Protein AF-A0A0N4YP58-F1 (afdb_monomer_lite)

InterPro domains:
  IPR051697 Patched domain-containing protein [PTHR10796] (10-132)

Foldseek 3Di:
DVVVVVVVVVVVCVVCVPVVVVVVVVVVVVVVVVVVPDDDDPDPVCVVDPCPDPVNVVVVVVCVVVVHPDDFAKDWDFDADPVNDDCLDPVNLVVVVVVVVVVLCVQQVPPPDPDSQQPPCSCVCVVVVVDSVPDPDDDDTDIGGGD

pLDDT: mean 74.15, std 17.13, range [30.97, 95.44]

Secondary structure (DSSP, 8-state):
-HHHHHHHHHHHHHHSHHHHHHHHHHHHHHHHHGGGG------HHHHHS-TTSHHHHHHHHHHHHTT-SSPPPEEE-----TTSS-TTSHHHHHHHHHHHHHHHHHHHS-TTSSS-TTTTTTTTTHHHHHHHHH--------EEE--

Radius of gyration: 29.15 Å; chains: 1; bounding box: 54×37×78 Å

Structure (mmCIF, N/CA/C/O backbone):
data_AF-A0A0N4YP58-F1
#
_entry.id   AF-A0A0N4YP58-F1
#
loop_
_atom_site.group_PDB
_atom_site.id
_atom_site.type_symbol
_atom_site.label_atom_id
_atom_site.label_alt_id
_atom_site.label_comp_id
_atom_site.label_asym_id
_atom_site.label_entity_id
_atom_site.label_seq_id
_atom_site.pdbx_PDB_ins_code
_atom_site.Cartn_x
_atom_site.Cartn_y
_atom_site.Cartn_z
_atom_site.occupancy
_atom_site.B_iso_or_equiv
_atom_site.auth_seq_id
_atom_site.auth_comp_id
_atom_site.auth_asym_id
_atom_site.auth_atom_id
_atom_site.pdbx_PDB_model_num
ATOM 1 N N . MET A 1 1 ? 6.791 0.614 -49.020 1.00 62.59 1 MET A N 1
ATOM 2 C CA . MET A 1 1 ? 7.974 1.191 -48.326 1.00 62.59 1 MET A CA 1
ATOM 3 C C . MET A 1 1 ? 8.508 0.227 -47.273 1.00 62.59 1 MET A C 1
ATOM 5 O O . MET A 1 1 ? 9.690 -0.086 -47.311 1.00 62.59 1 MET A O 1
ATOM 9 N N . TRP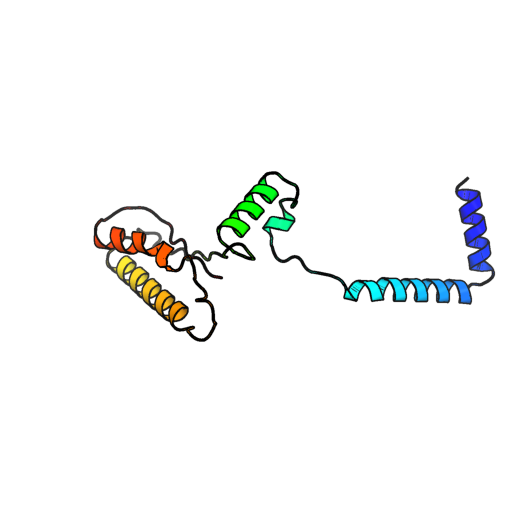 A 1 2 ? 7.645 -0.313 -46.407 1.00 79.75 2 TRP A N 1
ATOM 10 C CA . TRP A 1 2 ? 8.003 -1.341 -45.421 1.00 79.75 2 TRP A CA 1
ATOM 11 C C . TRP A 1 2 ? 8.561 -2.641 -46.023 1.00 79.75 2 TRP A C 1
ATOM 13 O O . TRP A 1 2 ? 9.498 -3.197 -45.461 1.00 79.75 2 TRP A O 1
ATOM 23 N N . ASP A 1 3 ? 8.093 -3.060 -47.203 1.00 85.00 3 ASP A N 1
ATOM 24 C CA . ASP A 1 3 ? 8.574 -4.286 -47.871 1.00 85.00 3 ASP A CA 1
ATOM 25 C C . ASP A 1 3 ? 10.036 -4.200 -48.332 1.00 85.00 3 ASP A C 1
ATOM 27 O O . ASP A 1 3 ? 10.768 -5.188 -48.332 1.00 85.00 3 ASP A O 1
ATOM 31 N N . ALA A 1 4 ? 10.494 -3.000 -48.700 1.00 87.38 4 ALA A N 1
ATOM 32 C CA . ALA A 1 4 ? 11.886 -2.774 -49.081 1.00 87.38 4 ALA A CA 1
ATOM 33 C C . ALA A 1 4 ? 12.814 -2.807 -47.855 1.00 87.38 4 ALA A C 1
ATOM 35 O O . ALA A 1 4 ? 13.923 -3.336 -47.924 1.00 87.38 4 ALA A O 1
ATOM 36 N N . VAL A 1 5 ? 12.340 -2.279 -46.723 1.00 88.50 5 VAL A N 1
ATOM 37 C CA . VAL A 1 5 ? 13.071 -2.263 -45.449 1.00 88.50 5 VAL A CA 1
ATOM 38 C C . VAL A 1 5 ? 13.163 -3.671 -44.860 1.00 88.50 5 VAL A C 1
ATOM 40 O O . VAL A 1 5 ? 14.247 -4.099 -44.468 1.00 88.50 5 VAL A O 1
ATOM 43 N N . SER A 1 6 ? 12.066 -4.433 -44.855 1.00 86.56 6 SER A N 1
ATOM 44 C CA . SER A 1 6 ? 12.057 -5.813 -44.360 1.00 86.56 6 SER A CA 1
ATOM 45 C C . SER A 1 6 ? 12.930 -6.736 -45.216 1.00 86.56 6 SER A C 1
ATOM 47 O O . SER A 1 6 ? 13.711 -7.514 -44.669 1.00 86.56 6 SER A O 1
ATOM 49 N N . ALA A 1 7 ? 12.889 -6.595 -46.546 1.00 88.00 7 ALA A N 1
ATOM 50 C CA . ALA A 1 7 ? 13.756 -7.345 -47.454 1.00 88.00 7 ALA A CA 1
ATOM 51 C C . ALA A 1 7 ? 15.244 -7.015 -47.251 1.00 88.00 7 ALA A C 1
ATOM 53 O O . ALA A 1 7 ? 16.097 -7.900 -47.351 1.00 88.00 7 ALA A O 1
ATOM 54 N N . PHE A 1 8 ? 15.573 -5.757 -46.944 1.00 87.31 8 PHE A N 1
ATOM 55 C CA . PHE A 1 8 ? 16.939 -5.349 -46.623 1.00 87.31 8 PHE A CA 1
ATOM 56 C C . PHE A 1 8 ? 17.422 -5.959 -45.298 1.00 87.31 8 PHE A C 1
ATOM 58 O O . PHE A 1 8 ? 18.488 -6.572 -45.266 1.00 87.31 8 PHE A O 1
ATOM 65 N N . ILE A 1 9 ? 16.617 -5.874 -44.235 1.00 85.88 9 ILE A N 1
ATOM 66 C CA . ILE A 1 9 ? 16.929 -6.468 -42.924 1.00 85.88 9 ILE A CA 1
ATOM 67 C C . ILE A 1 9 ? 17.106 -7.985 -43.051 1.00 85.88 9 ILE A C 1
ATOM 69 O O . ILE A 1 9 ? 18.100 -8.528 -42.574 1.00 85.88 9 ILE A O 1
ATOM 73 N N . ALA A 1 10 ? 16.204 -8.666 -43.763 1.00 85.81 10 ALA A N 1
ATOM 74 C CA . ALA A 1 10 ? 16.292 -10.105 -43.990 1.00 85.81 10 ALA A CA 1
ATOM 75 C C . ALA A 1 10 ? 17.604 -10.494 -44.690 1.00 85.81 10 ALA A C 1
ATOM 77 O O . ALA A 1 10 ? 18.288 -11.414 -44.247 1.00 85.81 10 ALA A O 1
ATOM 78 N N . ARG A 1 11 ? 18.017 -9.751 -45.728 1.00 86.81 11 ARG A N 1
ATOM 79 C CA . ARG A 1 11 ? 19.301 -9.991 -46.410 1.00 86.81 11 ARG A CA 1
ATOM 80 C C . ARG A 1 11 ? 20.492 -9.827 -45.468 1.00 86.81 11 ARG A C 1
ATOM 82 O O . ARG A 1 11 ? 21.396 -10.660 -45.502 1.00 86.81 11 ARG A O 1
ATOM 89 N N . VAL A 1 12 ? 20.485 -8.804 -44.615 1.00 84.81 12 VAL A N 1
ATOM 90 C CA . VAL A 1 12 ? 21.552 -8.558 -43.629 1.00 84.81 12 VAL A CA 1
ATOM 91 C C . VAL A 1 12 ? 21.634 -9.697 -42.607 1.00 84.81 12 VAL A C 1
ATOM 93 O O . VAL A 1 12 ? 22.720 -10.232 -42.384 1.00 84.81 12 VAL A O 1
ATOM 96 N N . VAL A 1 13 ? 20.493 -10.135 -42.069 1.00 88.88 13 VAL A N 1
ATOM 97 C CA . VAL A 1 13 ? 20.411 -11.243 -41.102 1.00 88.88 13 VAL A CA 1
ATOM 98 C C . VAL A 1 13 ? 20.871 -12.565 -41.728 1.00 88.88 13 VAL A C 1
ATOM 100 O O . VAL A 1 13 ? 21.660 -13.290 -41.127 1.00 88.88 13 VAL A O 1
ATOM 103 N N . THR A 1 14 ? 20.448 -12.868 -42.962 1.00 87.31 14 THR A N 1
ATOM 104 C CA . THR A 1 14 ? 20.847 -14.111 -43.653 1.00 87.31 14 THR A CA 1
ATOM 105 C C . THR A 1 14 ? 22.315 -14.138 -44.073 1.00 87.31 14 THR A C 1
ATOM 107 O O . THR A 1 14 ? 22.892 -15.217 -44.183 1.00 87.31 14 THR A O 1
ATOM 110 N N . ARG A 1 15 ? 22.943 -12.975 -44.305 1.00 88.94 15 ARG A N 1
ATOM 111 C CA . ARG A 1 15 ? 24.350 -12.904 -44.727 1.00 88.94 15 ARG A CA 1
ATOM 112 C C . ARG A 1 15 ? 25.319 -13.121 -43.567 1.00 88.94 15 ARG A C 1
ATOM 114 O O . ARG A 1 15 ? 26.406 -13.646 -43.795 1.00 88.94 15 ARG A O 1
ATOM 121 N N . PHE A 1 16 ? 24.924 -12.761 -42.346 1.00 86.12 16 PHE A N 1
ATOM 122 C CA . PHE A 1 16 ? 25.730 -12.959 -41.140 1.00 86.12 16 PHE A CA 1
ATOM 123 C C . PHE A 1 16 ? 24.871 -13.476 -39.970 1.00 86.12 16 PHE A C 1
ATOM 125 O O . PHE A 1 16 ? 24.592 -12.741 -39.019 1.00 86.12 16 PHE A O 1
ATOM 132 N N . PRO A 1 17 ? 24.455 -14.755 -40.003 1.00 84.75 17 PRO A N 1
ATOM 133 C CA . PRO A 1 17 ? 23.513 -15.294 -39.021 1.00 84.75 17 PRO A CA 1
ATOM 134 C C . PRO A 1 17 ? 24.093 -15.324 -37.598 1.00 84.75 17 PRO A C 1
ATOM 136 O O . PRO A 1 17 ? 23.404 -14.977 -36.642 1.00 84.75 17 PRO A O 1
ATOM 139 N N . GLY A 1 18 ? 25.376 -15.671 -37.444 1.00 88.38 18 GLY A N 1
ATOM 140 C CA . GLY A 1 18 ? 26.020 -15.771 -36.129 1.00 88.38 18 GLY A CA 1
ATOM 141 C C . GLY A 1 18 ? 26.164 -14.426 -35.410 1.00 88.38 18 GLY A C 1
ATOM 142 O O . GLY A 1 18 ? 25.867 -14.329 -34.220 1.00 88.38 18 GLY A O 1
ATOM 143 N N . THR A 1 19 ? 26.564 -13.370 -36.126 1.00 88.56 19 THR A N 1
ATOM 144 C CA . THR A 1 19 ? 26.689 -12.026 -35.537 1.00 88.56 19 THR A CA 1
ATOM 145 C C . THR A 1 19 ? 25.325 -11.416 -35.243 1.00 88.56 19 THR A C 1
ATOM 147 O O . THR A 1 19 ? 25.182 -10.750 -34.223 1.00 88.56 19 THR A O 1
ATOM 150 N N . SER A 1 20 ? 24.313 -11.684 -36.076 1.00 87.94 20 SER A N 1
ATOM 151 C CA . SER A 1 20 ? 22.944 -11.226 -35.832 1.00 87.94 20 SER A CA 1
ATOM 152 C C . SER A 1 20 ? 22.357 -11.842 -34.561 1.00 87.94 20 SER A C 1
ATOM 154 O O . SER A 1 20 ? 21.812 -11.114 -33.738 1.00 87.94 20 SER A O 1
ATOM 156 N N . ILE A 1 21 ? 22.497 -13.159 -34.367 1.00 89.56 21 ILE A N 1
ATOM 157 C CA . ILE A 1 21 ? 22.003 -13.843 -33.160 1.00 89.56 21 ILE A CA 1
ATOM 158 C C . ILE A 1 21 ? 22.771 -13.365 -31.922 1.00 89.56 21 ILE A C 1
ATOM 160 O O . ILE A 1 21 ? 22.158 -13.027 -30.910 1.00 89.56 21 ILE A O 1
ATOM 164 N N . GLY A 1 22 ? 24.103 -13.278 -32.010 1.00 93.31 22 GLY A N 1
ATOM 165 C CA . GLY A 1 22 ? 24.936 -12.782 -30.914 1.00 93.31 22 GLY A CA 1
ATOM 166 C C . GLY A 1 22 ? 24.582 -11.348 -30.511 1.00 93.31 22 GLY A C 1
ATOM 167 O O . GLY A 1 22 ? 24.419 -11.067 -29.326 1.00 93.31 22 GLY A O 1
ATOM 168 N N . ALA A 1 23 ? 24.383 -10.456 -31.485 1.00 91.88 23 ALA A N 1
ATOM 169 C CA . ALA A 1 23 ? 23.974 -9.078 -31.232 1.00 91.88 23 ALA A CA 1
ATOM 170 C C . ALA A 1 23 ? 22.594 -9.000 -30.563 1.00 91.88 23 ALA A C 1
ATOM 172 O O . ALA A 1 23 ? 22.437 -8.260 -29.595 1.00 91.88 23 ALA A O 1
ATOM 173 N N . SER A 1 24 ? 21.614 -9.791 -31.014 1.00 92.44 24 SER A N 1
ATOM 174 C CA . SER A 1 24 ? 20.295 -9.849 -30.375 1.00 92.44 24 SER A CA 1
ATOM 175 C C . SER A 1 24 ? 20.377 -10.317 -28.921 1.00 92.44 24 SER A C 1
ATOM 177 O O . SER A 1 24 ? 19.760 -9.704 -28.056 1.00 92.44 24 SER A O 1
ATOM 179 N N . LEU A 1 25 ? 21.181 -11.344 -28.627 1.00 94.69 25 LEU A N 1
ATOM 180 C CA . LEU A 1 25 ? 21.375 -11.833 -27.259 1.00 94.69 25 LEU A CA 1
ATOM 181 C C . LEU A 1 25 ? 22.057 -10.794 -26.362 1.00 94.69 25 LEU A C 1
ATOM 183 O O . LEU A 1 25 ? 21.638 -10.606 -25.223 1.00 94.69 25 LEU A O 1
ATOM 187 N N . ILE A 1 26 ? 23.065 -10.083 -26.875 1.00 95.44 26 ILE A N 1
ATOM 188 C CA . ILE A 1 26 ? 23.735 -8.998 -26.142 1.00 95.44 26 ILE A CA 1
ATOM 189 C C . ILE A 1 26 ? 22.746 -7.872 -25.830 1.00 95.44 26 ILE A C 1
ATOM 191 O O . ILE A 1 26 ? 22.700 -7.398 -24.698 1.00 95.44 26 ILE A O 1
ATOM 195 N N . VAL A 1 27 ? 21.921 -7.472 -26.801 1.00 94.69 27 VAL A N 1
ATOM 196 C CA . VAL A 1 27 ? 20.875 -6.463 -26.589 1.00 94.69 27 VAL A CA 1
ATOM 197 C C . VAL A 1 27 ? 19.890 -6.934 -25.519 1.00 94.69 27 VAL A C 1
ATOM 199 O O . VAL A 1 27 ? 19.625 -6.189 -24.580 1.00 94.69 27 VAL A O 1
ATOM 202 N N . CYS A 1 28 ? 19.415 -8.181 -25.585 1.00 94.69 28 CYS A N 1
ATOM 203 C CA . CYS A 1 28 ? 18.553 -8.746 -24.547 1.00 94.69 28 CYS A CA 1
ATOM 204 C C . CYS A 1 28 ? 19.208 -8.704 -23.159 1.00 94.69 28 CYS A C 1
ATOM 206 O O . CYS A 1 28 ? 18.557 -8.277 -22.214 1.00 94.69 28 CYS A O 1
ATOM 208 N N . LEU A 1 29 ? 20.489 -9.071 -23.034 1.00 94.62 29 LEU A N 1
ATOM 209 C CA . LEU A 1 29 ? 21.218 -9.021 -21.761 1.00 94.62 29 LEU A CA 1
ATOM 210 C C . LEU A 1 29 ? 21.350 -7.594 -21.213 1.00 94.62 29 LEU A C 1
ATOM 212 O O . LEU A 1 29 ? 21.164 -7.382 -20.016 1.00 94.62 29 LEU A O 1
ATOM 216 N N . ILE A 1 30 ? 21.624 -6.613 -22.077 1.00 94.50 30 ILE A N 1
ATOM 217 C CA . ILE A 1 30 ? 21.693 -5.196 -21.690 1.00 94.50 30 ILE A CA 1
ATOM 218 C C . ILE A 1 30 ? 20.324 -4.709 -21.195 1.00 94.50 30 ILE A C 1
ATOM 220 O O . ILE A 1 30 ? 20.245 -4.059 -20.155 1.00 94.50 30 ILE A O 1
ATOM 224 N N . LEU A 1 31 ? 19.237 -5.057 -21.891 1.00 92.94 31 LEU A N 1
ATOM 225 C CA . LEU A 1 31 ? 17.877 -4.728 -21.451 1.00 92.94 31 LEU A CA 1
ATOM 226 C C . LEU A 1 31 ? 17.510 -5.432 -20.136 1.00 92.94 31 LEU A C 1
ATOM 228 O O . LEU A 1 31 ? 16.905 -4.811 -19.264 1.00 92.94 31 LEU A O 1
ATOM 232 N N . SER A 1 32 ? 17.914 -6.692 -19.951 1.00 93.62 32 SER A N 1
ATOM 233 C CA . SER A 1 32 ? 17.713 -7.426 -18.697 1.00 93.62 32 SER A CA 1
ATOM 234 C C . SER A 1 32 ? 18.471 -6.807 -17.522 1.00 93.62 32 SER A C 1
ATOM 236 O O . SER A 1 32 ? 17.960 -6.826 -16.407 1.00 93.62 32 SER A O 1
ATOM 238 N N . ALA A 1 33 ? 19.644 -6.208 -17.747 1.00 92.06 33 ALA A N 1
ATOM 239 C CA . ALA A 1 33 ? 20.373 -5.493 -16.697 1.00 92.06 33 ALA A CA 1
ATOM 240 C C . ALA A 1 33 ? 19.586 -4.282 -16.158 1.00 92.06 33 ALA A C 1
ATOM 242 O O . ALA A 1 33 ? 19.666 -3.975 -14.969 1.00 92.06 33 ALA A O 1
ATOM 243 N N . GLY A 1 34 ? 18.756 -3.646 -16.994 1.00 89.75 34 GLY A N 1
ATOM 244 C CA . GLY A 1 34 ? 17.852 -2.569 -16.576 1.00 89.75 34 GLY A CA 1
ATOM 245 C C . GLY A 1 34 ? 16.808 -3.002 -15.541 1.00 89.75 34 GLY A C 1
ATOM 246 O O . GLY A 1 34 ? 16.312 -2.170 -14.783 1.00 89.75 34 GLY A O 1
ATOM 247 N N . LEU A 1 35 ? 16.527 -4.306 -15.437 1.00 90.19 35 LEU A N 1
ATOM 248 C CA . LEU A 1 35 ? 15.581 -4.852 -14.465 1.00 90.19 35 LEU A CA 1
ATOM 249 C C . LEU A 1 35 ? 16.075 -4.732 -13.012 1.00 90.19 35 LEU A C 1
ATOM 251 O O . LEU A 1 35 ? 15.279 -4.823 -12.083 1.00 90.19 35 LEU A O 1
ATOM 255 N N . HIS A 1 36 ? 17.372 -4.482 -12.801 1.00 88.38 36 HIS A N 1
ATOM 256 C CA . HIS A 1 36 ? 17.921 -4.231 -11.467 1.00 88.38 36 HIS A CA 1
ATOM 257 C C . HIS A 1 36 ? 17.348 -2.950 -10.830 1.00 88.38 36 HIS A C 1
ATOM 259 O O . HIS A 1 36 ? 17.332 -2.828 -9.609 1.00 88.38 36 HIS A O 1
ATOM 265 N N . ASN A 1 37 ? 16.864 -1.996 -11.633 1.00 89.19 37 ASN A N 1
ATOM 266 C CA . ASN A 1 37 ? 16.299 -0.735 -11.143 1.00 89.19 37 ASN A CA 1
ATOM 267 C C . ASN A 1 37 ? 14.761 -0.722 -11.147 1.00 89.19 37 ASN A C 1
ATOM 269 O O . ASN A 1 37 ? 14.136 0.320 -11.344 1.00 89.19 37 ASN A O 1
ATOM 273 N N . VAL A 1 38 ? 14.136 -1.889 -10.985 1.00 88.62 38 VAL A N 1
ATOM 274 C CA . VAL A 1 38 ? 12.681 -1.980 -10.840 1.00 88.62 38 VAL A CA 1
ATOM 275 C C . VAL A 1 38 ? 12.303 -1.629 -9.407 1.00 88.62 38 VAL A C 1
ATOM 277 O O . VAL A 1 38 ? 12.657 -2.333 -8.462 1.00 88.62 38 VAL A O 1
ATOM 280 N N . HIS A 1 39 ? 11.547 -0.545 -9.260 1.00 86.25 39 HIS A N 1
ATOM 281 C CA . HIS A 1 39 ? 10.918 -0.169 -8.003 1.00 86.25 39 HIS A CA 1
ATOM 282 C C . HIS A 1 39 ? 9.476 -0.675 -7.984 1.00 86.25 39 HIS A C 1
ATOM 284 O O . HIS A 1 39 ? 8.698 -0.395 -8.895 1.00 86.25 39 HIS A O 1
ATOM 290 N N . PHE A 1 40 ? 9.127 -1.431 -6.945 1.00 81.44 40 PHE A N 1
ATOM 291 C CA . PHE A 1 40 ? 7.753 -1.850 -6.700 1.00 81.44 40 PHE A CA 1
ATOM 292 C C . PHE A 1 40 ? 7.054 -0.794 -5.849 1.00 81.44 40 PHE A C 1
ATOM 294 O O . PHE A 1 40 ? 7.397 -0.617 -4.681 1.00 81.44 40 PHE A O 1
ATOM 301 N N . GLU A 1 41 ? 6.068 -0.114 -6.424 1.00 81.69 41 GLU A N 1
ATOM 302 C CA . GLU A 1 41 ? 5.180 0.761 -5.663 1.00 81.69 41 GLU A CA 1
ATOM 303 C C . GLU A 1 41 ? 4.176 -0.109 -4.893 1.00 81.69 41 GLU A C 1
ATOM 305 O O . GLU A 1 41 ? 3.398 -0.854 -5.491 1.00 81.69 41 GLU A O 1
ATOM 310 N N . GLN A 1 42 ? 4.225 -0.060 -3.561 1.00 77.62 42 GLN A N 1
ATOM 311 C CA . GLN A 1 42 ? 3.337 -0.840 -2.686 1.00 77.62 42 GLN A CA 1
ATOM 312 C C . GLN A 1 42 ? 2.124 -0.037 -2.204 1.00 77.62 42 GLN A C 1
ATOM 314 O O . GLN A 1 42 ? 1.191 -0.613 -1.641 1.00 77.62 42 GLN A O 1
ATOM 319 N N . ASP A 1 43 ? 2.115 1.280 -2.425 1.00 74.00 43 ASP A N 1
ATOM 320 C CA . ASP A 1 43 ? 0.972 2.113 -2.086 1.00 74.00 43 ASP A CA 1
ATOM 321 C C . ASP A 1 43 ? -0.111 1.997 -3.165 1.00 74.00 43 ASP A C 1
ATOM 323 O O . ASP A 1 43 ? 0.011 2.485 -4.295 1.00 74.00 43 ASP A O 1
ATOM 327 N N . ILE A 1 44 ? -1.223 1.368 -2.783 1.00 81.50 44 ILE A N 1
ATOM 328 C CA . ILE A 1 44 ? -2.414 1.269 -3.624 1.00 81.50 44 ILE A CA 1
ATOM 329 C C . ILE A 1 44 ? -2.917 2.653 -4.055 1.00 81.50 44 ILE A C 1
ATOM 331 O O . ILE A 1 44 ? -3.412 2.794 -5.167 1.00 81.50 44 ILE A O 1
ATOM 335 N N . ARG A 1 45 ? -2.766 3.697 -3.228 1.00 79.12 45 ARG A N 1
ATOM 336 C CA .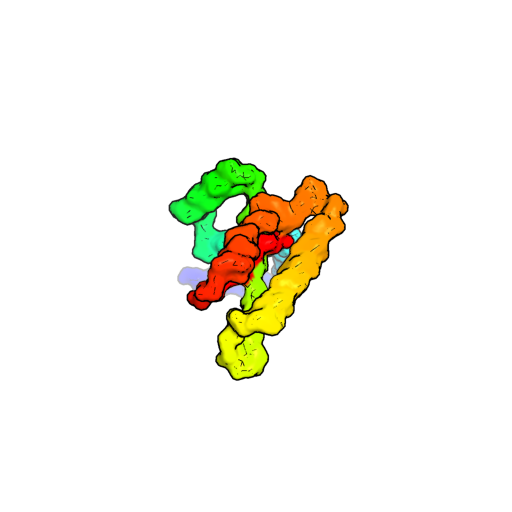 ARG A 1 45 ? -3.305 5.038 -3.503 1.00 79.12 45 ARG A CA 1
ATOM 337 C C . ARG A 1 45 ? -2.647 5.665 -4.725 1.00 79.12 45 ARG A C 1
ATOM 339 O O . ARG A 1 45 ? -3.356 6.180 -5.585 1.00 79.12 45 ARG A O 1
ATOM 346 N N . LYS A 1 46 ? -1.324 5.540 -4.842 1.00 81.94 46 LYS A N 1
ATOM 347 C CA . LYS A 1 46 ? -0.563 6.007 -6.011 1.00 81.94 46 LYS A CA 1
ATOM 348 C C . LYS A 1 46 ? -0.871 5.220 -7.282 1.00 81.94 46 LYS A C 1
ATOM 350 O O . LYS A 1 46 ? -0.742 5.746 -8.380 1.00 81.94 46 LYS A O 1
ATOM 355 N N . SER A 1 47 ? -1.306 3.966 -7.145 1.00 84.19 47 SER A N 1
ATOM 356 C CA . SER A 1 47 ? -1.725 3.151 -8.293 1.00 84.19 47 SER A CA 1
ATOM 357 C C . SER A 1 47 ? -3.077 3.593 -8.869 1.00 84.19 47 SER A C 1
ATOM 359 O O . SER A 1 47 ? -3.328 3.392 -10.055 1.00 84.19 47 SER A O 1
ATOM 361 N N . PHE A 1 48 ? -3.950 4.187 -8.046 1.00 86.19 48 PHE A N 1
ATOM 362 C CA . PHE A 1 48 ? -5.290 4.625 -8.458 1.00 86.19 48 PHE A CA 1
ATOM 363 C C . PHE A 1 48 ? -5.383 6.120 -8.782 1.00 86.19 48 PHE A C 1
ATOM 365 O O . PHE A 1 48 ? -6.206 6.498 -9.615 1.00 86.19 48 PHE A O 1
ATOM 372 N N . SER A 1 49 ? -4.549 6.957 -8.160 1.00 87.12 49 SER A N 1
ATOM 373 C CA . SER A 1 49 ? -4.565 8.410 -8.341 1.00 87.12 49 SER A CA 1
ATOM 374 C C . SER A 1 49 ? -3.171 8.932 -8.702 1.00 87.12 49 SER A C 1
ATOM 376 O O . SER A 1 49 ? -2.236 8.707 -7.936 1.00 87.12 49 SER A O 1
ATOM 378 N N . PRO A 1 50 ? -3.015 9.667 -9.820 1.00 86.56 50 PRO A N 1
ATOM 379 C CA . PRO A 1 50 ? -1.750 10.307 -10.170 1.00 86.56 50 PRO A CA 1
ATOM 380 C C . PRO A 1 50 ? -1.336 11.363 -9.140 1.00 86.56 50 PRO A C 1
ATOM 382 O O . PRO A 1 50 ? -2.188 12.089 -8.621 1.00 86.56 50 PRO A O 1
ATOM 385 N N . ASP A 1 51 ? -0.030 11.531 -8.929 1.00 84.50 51 ASP A N 1
ATOM 386 C CA . ASP A 1 51 ? 0.511 12.541 -8.005 1.00 84.50 51 ASP A CA 1
ATOM 387 C C . ASP A 1 51 ? 0.159 13.988 -8.403 1.00 84.50 51 ASP A C 1
ATOM 389 O O . ASP A 1 51 ? 0.067 14.857 -7.539 1.00 84.50 51 ASP A O 1
ATOM 393 N N . ASP A 1 52 ? -0.065 14.243 -9.696 1.00 89.38 52 ASP A N 1
ATOM 394 C CA . ASP A 1 52 ? -0.426 15.563 -10.246 1.00 89.38 52 ASP A CA 1
ATOM 395 C C . ASP A 1 52 ? -1.948 15.814 -10.293 1.00 89.38 52 ASP A C 1
ATOM 397 O O . ASP A 1 52 ? -2.426 16.811 -10.828 1.00 89.38 52 ASP A O 1
ATOM 401 N N . SER A 1 53 ? -2.750 14.896 -9.748 1.00 90.81 53 SER A N 1
ATOM 402 C CA . SER A 1 53 ? -4.191 15.115 -9.595 1.00 90.81 53 SER A CA 1
ATOM 403 C C . SER A 1 53 ? -4.490 16.072 -8.435 1.00 90.81 53 SER A C 1
ATOM 405 O O . SER A 1 53 ? -3.691 16.207 -7.505 1.00 90.81 53 SER A O 1
ATOM 407 N N . ASP A 1 54 ? -5.677 16.691 -8.428 1.00 92.69 54 ASP A N 1
ATOM 408 C CA . ASP A 1 54 ? -6.118 17.522 -7.297 1.00 92.69 54 ASP A CA 1
ATOM 409 C C . ASP A 1 54 ? -6.062 16.744 -5.969 1.00 92.69 54 ASP A C 1
ATOM 411 O O . ASP A 1 54 ? -5.563 17.258 -4.968 1.00 92.69 54 ASP A O 1
ATOM 415 N N . SER A 1 55 ? -6.458 15.466 -5.984 1.00 88.56 55 SER A N 1
ATOM 416 C CA . SER A 1 55 ? -6.353 14.570 -4.827 1.00 88.56 55 SER A CA 1
ATOM 417 C C . SER A 1 55 ? -4.905 14.283 -4.416 1.00 88.56 55 SER A C 1
ATOM 419 O O . SER A 1 55 ? -4.624 14.161 -3.226 1.00 88.56 55 SER A O 1
ATOM 421 N N . GLY A 1 56 ? -3.977 14.190 -5.373 1.00 89.94 56 GLY A N 1
ATOM 422 C CA . GLY A 1 56 ? -2.542 14.047 -5.104 1.00 89.94 56 GLY A CA 1
ATOM 423 C C . GLY A 1 56 ? -1.954 15.291 -4.434 1.00 89.94 56 GLY A C 1
ATOM 424 O O . GLY A 1 56 ? -1.202 15.185 -3.462 1.00 89.94 56 GLY A O 1
ATOM 425 N N . ARG A 1 57 ? -2.370 16.483 -4.880 1.00 91.00 57 ARG A N 1
ATOM 426 C CA . ARG A 1 57 ? -1.968 17.759 -4.272 1.00 91.00 57 ARG A CA 1
ATOM 427 C C . ARG A 1 57 ? -2.485 17.896 -2.839 1.00 91.00 57 ARG A C 1
ATOM 429 O O . ARG A 1 57 ? -1.710 18.235 -1.950 1.00 91.00 57 ARG A O 1
ATOM 436 N N . GLU A 1 58 ? -3.755 17.577 -2.600 1.00 91.62 58 GLU A N 1
ATOM 437 C CA . GLU A 1 58 ? -4.341 17.556 -1.252 1.00 91.62 58 GLU A CA 1
ATOM 438 C C . GLU A 1 58 ? -3.644 16.541 -0.338 1.00 91.62 58 GLU A C 1
ATOM 440 O O . GLU A 1 58 ? -3.320 16.855 0.809 1.00 91.62 58 GLU A O 1
ATOM 445 N N . ALA A 1 59 ? -3.363 15.341 -0.853 1.00 88.94 59 ALA A N 1
ATOM 446 C CA . ALA A 1 59 ? -2.649 14.301 -0.124 1.00 88.94 59 ALA A CA 1
ATOM 447 C C . ALA A 1 59 ? -1.246 14.755 0.300 1.00 88.94 59 ALA A C 1
ATOM 449 O O . ALA A 1 59 ? -0.859 14.546 1.449 1.00 88.94 59 ALA A O 1
ATOM 450 N N . ARG A 1 60 ? -0.505 15.424 -0.592 1.00 89.44 60 ARG A N 1
ATOM 451 C CA . ARG A 1 60 ? 0.814 15.984 -0.275 1.00 89.44 60 ARG A CA 1
ATOM 452 C C . ARG A 1 60 ? 0.726 17.052 0.811 1.00 89.44 60 ARG A C 1
ATOM 454 O O . ARG A 1 60 ? 1.456 16.966 1.791 1.00 89.44 60 ARG A O 1
ATOM 461 N N . THR A 1 61 ? -0.197 18.007 0.683 1.00 91.25 61 THR A N 1
ATOM 462 C CA . THR A 1 61 ? -0.400 19.045 1.707 1.00 91.25 61 THR A CA 1
ATOM 463 C C . THR A 1 61 ? -0.772 18.442 3.062 1.00 91.25 61 THR A C 1
ATOM 465 O O . THR A 1 61 ? -0.282 18.902 4.088 1.00 91.25 61 THR A O 1
ATOM 468 N N . TYR A 1 62 ? -1.599 17.393 3.085 1.00 87.31 62 TYR A N 1
ATOM 469 C CA . TYR A 1 62 ? -1.945 16.679 4.314 1.00 87.31 62 TYR A CA 1
ATOM 470 C C . TYR A 1 62 ? -0.718 16.035 4.977 1.00 87.31 62 TYR A C 1
ATOM 472 O O . TYR A 1 62 ? -0.514 16.189 6.182 1.00 87.31 62 TYR A O 1
ATOM 480 N N . LEU A 1 63 ? 0.106 15.332 4.196 1.00 87.75 63 LEU A N 1
ATOM 481 C CA . LEU A 1 63 ? 1.324 14.683 4.686 1.00 87.75 63 LEU A CA 1
ATOM 482 C C . LEU A 1 63 ? 2.348 15.708 5.193 1.00 87.75 63 LEU A C 1
ATOM 484 O O . LEU A 1 63 ? 2.891 15.532 6.280 1.00 87.75 63 LEU A O 1
ATOM 488 N N . GLU A 1 64 ? 2.543 16.813 4.470 1.00 90.00 64 GLU A N 1
ATOM 489 C CA . GLU A 1 64 ? 3.415 17.919 4.886 1.00 90.00 64 GLU A CA 1
ATOM 490 C C . GLU A 1 64 ? 2.922 18.585 6.177 1.00 90.00 64 GLU A C 1
ATOM 492 O O . GLU A 1 64 ? 3.708 18.809 7.097 1.00 90.00 64 GLU A O 1
ATOM 497 N N . PHE A 1 65 ? 1.616 18.854 6.286 1.00 89.94 65 PHE A N 1
ATOM 498 C CA . PHE A 1 65 ? 1.020 19.471 7.474 1.00 89.94 65 PHE A CA 1
ATOM 499 C C . PHE A 1 65 ? 1.195 18.610 8.731 1.00 89.94 65 PHE A C 1
ATOM 501 O O . PHE A 1 65 ? 1.441 19.135 9.817 1.00 89.94 65 PHE A O 1
ATOM 508 N N . HIS A 1 66 ? 1.085 17.289 8.588 1.00 81.00 66 HIS A N 1
ATOM 509 C CA . HIS A 1 66 ? 1.251 16.340 9.688 1.00 81.00 66 HIS A CA 1
ATOM 510 C C . HIS A 1 66 ? 2.685 15.812 9.848 1.00 81.00 66 HIS A C 1
ATOM 512 O O . HIS A 1 66 ? 2.922 15.004 10.743 1.00 81.00 66 HIS A O 1
ATOM 518 N N . ASN A 1 67 ? 3.635 16.277 9.026 1.00 83.25 67 ASN A N 1
ATOM 519 C CA . ASN A 1 67 ? 5.019 15.800 8.979 1.00 83.25 67 ASN A CA 1
ATOM 520 C C . ASN A 1 67 ? 5.125 14.264 8.855 1.00 83.25 67 ASN A C 1
ATOM 522 O O . ASN A 1 67 ? 5.904 13.618 9.554 1.00 83.25 67 ASN A O 1
ATOM 526 N N . LEU A 1 68 ? 4.302 13.683 7.981 1.00 79.31 68 LEU A N 1
ATOM 527 C CA . LEU A 1 68 ? 4.237 12.248 7.716 1.00 79.31 68 LEU A CA 1
ATOM 528 C C . LEU A 1 68 ? 4.896 11.936 6.370 1.00 79.31 68 LEU A C 1
ATOM 530 O O . LEU A 1 68 ? 4.645 12.617 5.379 1.00 79.31 68 LEU A O 1
ATOM 534 N N . SER A 1 69 ? 5.706 10.880 6.315 1.00 77.62 69 SER A N 1
ATOM 535 C CA . SER A 1 69 ? 6.265 10.373 5.054 1.00 77.62 69 SER A CA 1
ATOM 536 C C . SER A 1 69 ? 5.244 9.571 4.245 1.00 77.62 69 SER A C 1
ATOM 538 O O . SER A 1 69 ? 5.271 9.590 3.017 1.00 77.62 69 SER A O 1
ATOM 540 N N . GLU A 1 70 ? 4.332 8.882 4.931 1.00 76.19 70 GLU A N 1
ATOM 541 C CA . GLU A 1 70 ? 3.318 8.009 4.346 1.00 76.19 70 GLU A CA 1
ATOM 542 C C . GLU A 1 70 ? 2.000 8.120 5.119 1.00 76.19 70 GLU A C 1
ATOM 544 O O . GLU A 1 70 ? 1.958 8.531 6.283 1.00 76.19 70 GLU A O 1
ATOM 549 N N . PHE A 1 71 ? 0.895 7.736 4.477 1.00 77.31 71 PHE A N 1
ATOM 550 C CA . PHE A 1 71 ? -0.387 7.673 5.170 1.00 77.31 71 PHE A CA 1
ATOM 551 C C . PHE A 1 71 ? -0.364 6.582 6.246 1.00 77.31 71 PHE A C 1
ATOM 553 O O . PHE A 1 71 ? 0.043 5.454 5.959 1.00 77.31 71 PHE A O 1
ATOM 560 N N . PRO A 1 72 ? -0.886 6.857 7.456 1.00 71.00 72 PRO A N 1
ATOM 561 C CA . PRO A 1 72 ? -0.961 5.846 8.494 1.00 71.00 72 PRO A CA 1
ATOM 562 C C . PRO A 1 72 ? -1.875 4.717 8.022 1.00 71.00 72 PRO A C 1
ATOM 564 O O . PRO A 1 72 ? -3.047 4.933 7.679 1.00 71.00 72 PRO A O 1
ATOM 567 N N . ARG A 1 73 ? -1.333 3.501 8.005 1.00 68.94 73 ARG A N 1
ATOM 568 C CA . ARG A 1 73 ? -2.106 2.300 7.713 1.00 68.94 73 ARG A CA 1
ATOM 569 C C . ARG A 1 73 ? -3.115 2.069 8.840 1.00 68.94 73 ARG A C 1
ATOM 571 O O . ARG A 1 73 ? -2.913 2.463 9.990 1.00 68.94 73 ARG A O 1
ATOM 578 N N . ARG A 1 74 ? -4.275 1.510 8.493 1.00 69.00 74 ARG A N 1
ATOM 579 C CA . ARG A 1 74 ? -5.357 1.216 9.440 1.00 69.00 74 ARG A CA 1
ATOM 580 C C . ARG A 1 74 ? -5.775 -0.234 9.318 1.00 69.00 74 ARG A C 1
ATOM 582 O O . ARG A 1 74 ? -5.995 -0.713 8.211 1.00 69.00 74 ARG A O 1
ATOM 589 N N . ALA A 1 75 ? -5.899 -0.908 10.452 1.00 68.69 75 ALA A N 1
ATOM 590 C CA . ALA A 1 75 ? -6.487 -2.226 10.539 1.00 68.69 75 ALA A CA 1
ATOM 591 C C . ALA A 1 75 ? -7.807 -2.174 11.295 1.00 68.69 75 ALA A C 1
ATOM 593 O O . ALA A 1 75 ? -7.946 -1.576 12.360 1.00 68.69 75 ALA A O 1
ATOM 594 N N . PHE A 1 76 ? -8.778 -2.875 10.742 1.00 70.06 76 PHE A N 1
ATOM 595 C CA . PHE A 1 76 ? -10.106 -2.981 11.305 1.00 70.06 76 PHE A CA 1
ATOM 596 C C . PHE A 1 76 ? -10.287 -4.406 11.798 1.00 70.06 76 PHE A C 1
ATOM 598 O O . PHE A 1 76 ? -10.002 -5.356 11.070 1.00 70.06 76 PHE A O 1
ATOM 605 N N . VAL A 1 77 ? -10.762 -4.547 13.032 1.00 71.44 77 VAL A N 1
ATOM 606 C CA . VAL A 1 77 ? -11.219 -5.831 13.563 1.00 71.44 77 VAL A CA 1
ATOM 607 C C . VAL A 1 77 ? -12.730 -5.743 13.668 1.00 71.44 77 VAL A C 1
ATOM 609 O O . VAL A 1 77 ? -13.263 -4.873 14.358 1.00 71.44 77 VAL A O 1
ATOM 612 N N . ILE A 1 78 ? -13.415 -6.609 12.929 1.00 78.12 78 ILE A N 1
ATOM 613 C CA . ILE A 1 78 ? -14.872 -6.687 12.906 1.00 78.12 78 ILE A CA 1
ATOM 614 C C . ILE A 1 78 ? -15.263 -7.926 13.706 1.00 78.12 78 ILE A C 1
ATOM 616 O O . ILE A 1 78 ? -14.798 -9.025 13.408 1.00 78.12 78 ILE A O 1
ATOM 620 N N . PHE A 1 79 ? -16.093 -7.732 14.729 1.00 78.38 79 PHE A N 1
ATOM 621 C CA . PHE A 1 79 ? -16.620 -8.811 15.559 1.00 78.38 79 PHE A CA 1
ATOM 622 C C . PHE A 1 79 ? -18.035 -9.165 15.111 1.00 78.38 79 PHE A C 1
ATOM 624 O O . PHE A 1 79 ? -18.861 -8.279 14.891 1.00 78.38 79 PHE A O 1
ATOM 631 N N . GLU A 1 80 ? -18.310 -10.460 15.020 1.00 80.62 80 GLU A N 1
ATOM 632 C CA . GLU A 1 80 ? -19.624 -11.009 14.701 1.00 80.62 80 GLU A CA 1
ATOM 633 C C . GLU A 1 80 ? -20.018 -12.027 15.776 1.00 80.62 80 GLU A C 1
ATOM 635 O O . GLU A 1 80 ? -19.186 -12.806 16.247 1.00 80.62 80 GLU A O 1
ATOM 640 N N . ALA A 1 81 ? -21.288 -12.013 16.185 1.00 82.38 81 ALA A N 1
ATOM 641 C CA . ALA A 1 81 ? -21.802 -12.972 17.150 1.00 82.38 81 ALA A CA 1
ATOM 642 C C . ALA A 1 81 ? -21.934 -14.348 16.486 1.00 82.38 81 ALA A C 1
ATOM 644 O O . ALA A 1 81 ? -22.558 -14.486 15.436 1.00 82.38 81 ALA A O 1
ATOM 645 N N . LYS A 1 82 ? -21.396 -15.392 17.123 1.00 80.00 82 LYS A N 1
ATOM 646 C CA . LYS A 1 82 ? -21.411 -16.764 16.587 1.00 80.00 82 LYS A CA 1
ATOM 647 C C . LYS A 1 82 ? -22.826 -17.307 16.344 1.00 80.00 82 LYS A C 1
ATOM 649 O O . LYS A 1 82 ? -23.020 -18.167 15.492 1.00 80.00 82 LYS A O 1
ATOM 654 N N . ASP A 1 83 ? -23.802 -16.826 17.108 1.00 82.56 83 ASP A N 1
ATOM 655 C CA . ASP A 1 83 ? -25.217 -17.176 16.983 1.00 82.56 83 ASP A CA 1
ATOM 656 C C . ASP A 1 83 ? -25.974 -16.318 15.952 1.00 82.56 83 ASP A C 1
ATOM 658 O O . ASP A 1 83 ? -27.190 -16.451 15.836 1.00 82.56 83 ASP A O 1
ATOM 662 N N . GLY A 1 84 ? -25.291 -15.419 15.227 1.00 78.81 84 GLY A N 1
ATOM 663 C CA . GLY A 1 84 ? -25.921 -14.436 14.336 1.00 78.81 84 GLY A CA 1
ATOM 664 C C . GLY A 1 84 ? -26.799 -13.420 15.080 1.00 78.81 84 GLY A C 1
ATOM 665 O O . GLY A 1 84 ? -27.606 -12.719 14.471 1.00 78.81 84 GLY A O 1
ATOM 666 N N . GLY A 1 85 ? -26.686 -13.387 16.412 1.00 77.94 85 GLY A N 1
ATOM 667 C CA . GLY A 1 85 ? -27.435 -12.518 17.305 1.00 77.94 85 GLY A CA 1
ATOM 668 C C . GLY A 1 85 ? -26.783 -11.149 17.499 1.00 77.94 85 GLY A C 1
ATOM 669 O O . GLY A 1 85 ? -25.851 -10.757 16.803 1.00 77.94 85 GLY A O 1
ATOM 670 N N . ASP A 1 86 ? -27.287 -10.402 18.479 1.00 79.56 86 ASP A N 1
ATOM 671 C CA . ASP A 1 86 ? -26.739 -9.090 18.829 1.00 79.56 86 ASP A CA 1
ATOM 672 C C . ASP A 1 86 ? -25.425 -9.246 19.621 1.00 79.56 86 ASP A C 1
ATOM 674 O O . ASP A 1 86 ? -25.402 -9.895 20.671 1.00 79.56 86 ASP A O 1
ATOM 678 N N . VAL A 1 87 ? -24.345 -8.627 19.132 1.00 76.31 87 VAL A N 1
ATOM 679 C CA . VAL A 1 87 ? -23.018 -8.588 19.781 1.00 76.31 87 VAL A CA 1
ATOM 680 C C . VAL A 1 87 ? -23.051 -7.773 21.083 1.00 76.31 87 VAL A C 1
ATOM 682 O O . VAL A 1 87 ? -22.182 -7.931 21.932 1.00 76.31 87 VAL A O 1
ATOM 685 N N . LEU A 1 88 ? -24.078 -6.941 21.297 1.00 76.88 88 LEU A N 1
ATOM 686 C CA . LEU A 1 88 ? -24.201 -6.066 22.470 1.00 76.88 88 LEU A CA 1
ATOM 687 C C . LEU A 1 88 ? -24.749 -6.744 23.733 1.00 76.88 88 LEU A C 1
ATOM 689 O O . LEU A 1 88 ? -25.125 -6.066 24.689 1.00 76.88 88 LEU A O 1
ATOM 693 N N . ARG A 1 89 ? -24.842 -8.073 23.753 1.00 80.19 89 ARG A N 1
ATOM 694 C CA . ARG A 1 89 ? -25.176 -8.804 24.982 1.00 80.19 89 ARG A CA 1
ATOM 695 C C . ARG A 1 89 ? -23.993 -8.730 25.940 1.00 80.19 89 ARG A C 1
ATOM 697 O O . ARG A 1 89 ? -22.860 -8.904 25.506 1.00 80.19 89 ARG A O 1
ATOM 704 N N . ASP A 1 90 ? -24.274 -8.552 27.228 1.00 75.69 90 ASP A N 1
ATOM 705 C CA . ASP A 1 90 ? -23.258 -8.275 28.255 1.00 75.69 90 ASP A CA 1
ATOM 706 C C . ASP A 1 90 ? -22.061 -9.251 28.195 1.00 75.69 90 ASP A C 1
ATOM 708 O O . ASP A 1 90 ? -20.913 -8.819 28.183 1.00 75.69 90 ASP A O 1
ATOM 712 N N . GLY A 1 91 ? -22.306 -10.554 27.991 1.00 78.56 91 GLY A N 1
ATOM 713 C CA . GLY A 1 91 ? -21.231 -11.552 27.874 1.00 78.56 91 GLY A CA 1
ATOM 714 C C . GLY A 1 91 ? -20.332 -11.420 26.632 1.00 78.56 91 GLY A C 1
ATOM 715 O O . GLY A 1 91 ? -19.142 -11.710 26.716 1.00 78.56 91 GLY A O 1
ATOM 716 N N . TYR A 1 92 ? -20.869 -10.970 25.494 1.00 80.31 92 TYR A N 1
ATOM 717 C CA . TYR A 1 92 ? -20.083 -10.743 24.274 1.00 80.31 92 TYR A CA 1
ATOM 718 C C . TYR A 1 92 ? -19.359 -9.394 24.309 1.00 80.31 92 TYR A C 1
ATOM 720 O O . TYR A 1 92 ? -18.235 -9.283 23.824 1.00 80.31 92 TYR A O 1
ATOM 728 N N . VAL A 1 93 ? -19.970 -8.375 24.920 1.00 81.19 93 VAL A N 1
ATOM 729 C CA . VAL A 1 93 ? -19.345 -7.058 25.110 1.00 81.19 93 VAL A CA 1
ATOM 730 C C . VAL A 1 93 ? -18.101 -7.176 25.988 1.00 81.19 93 VAL A C 1
ATOM 732 O O . VAL A 1 93 ? -17.051 -6.643 25.627 1.00 81.19 93 VAL A O 1
ATOM 735 N N . ASP A 1 94 ? -18.186 -7.925 27.089 1.00 81.94 94 ASP A N 1
ATOM 736 C CA . ASP A 1 94 ? -17.049 -8.163 27.982 1.00 81.94 94 ASP A CA 1
ATOM 737 C C . ASP A 1 94 ? -15.898 -8.890 27.268 1.00 81.94 94 ASP A C 1
ATOM 739 O O . ASP A 1 94 ? -14.723 -8.568 27.464 1.00 81.94 94 ASP A O 1
ATOM 743 N N . GLU A 1 95 ? -16.219 -9.845 26.390 1.00 80.94 95 GLU A N 1
ATOM 744 C CA . GLU A 1 95 ? -15.227 -10.563 25.586 1.00 80.94 95 GLU A CA 1
ATOM 745 C C . GLU A 1 95 ? -14.535 -9.643 24.570 1.00 80.94 95 GLU A C 1
ATOM 747 O O . GLU A 1 95 ? -13.304 -9.651 24.468 1.00 80.94 95 GLU A O 1
ATOM 752 N N . VAL A 1 96 ? -15.300 -8.795 23.876 1.00 80.94 96 VAL A N 1
ATOM 753 C CA . VAL A 1 96 ? -14.763 -7.799 22.937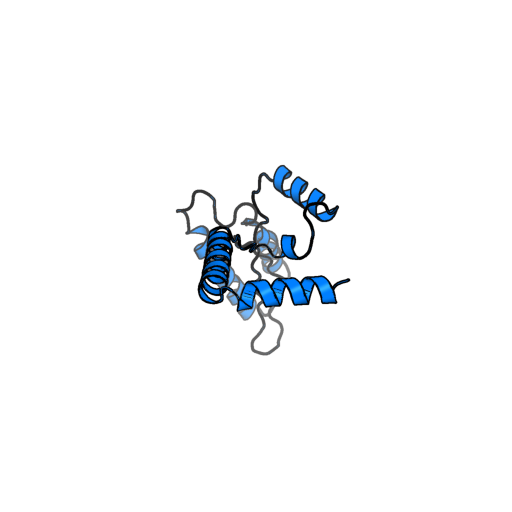 1.00 80.94 96 VAL A CA 1
ATOM 754 C C . VAL A 1 96 ? -13.858 -6.800 23.660 1.00 80.94 96 VAL A C 1
ATOM 756 O O . VAL A 1 96 ? -12.748 -6.538 23.196 1.00 80.94 96 VAL A O 1
ATOM 759 N N . LEU A 1 97 ? -14.273 -6.281 24.821 1.00 79.69 97 LEU A N 1
ATOM 760 C CA . LEU A 1 97 ? -13.466 -5.355 25.625 1.00 79.69 97 LEU A CA 1
ATOM 761 C C . LEU A 1 97 ? -12.176 -6.009 26.136 1.00 79.69 97 LEU A C 1
ATOM 763 O O . LEU A 1 97 ? -11.109 -5.383 26.137 1.00 79.69 97 LEU A O 1
ATOM 767 N N . ARG A 1 98 ? -12.241 -7.283 26.533 1.00 82.25 98 ARG A N 1
ATOM 768 C CA . ARG A 1 98 ? -11.062 -8.052 26.939 1.00 82.25 98 ARG A CA 1
ATOM 769 C C . ARG A 1 98 ? -10.095 -8.248 25.774 1.00 82.25 98 ARG A C 1
ATOM 771 O O . ARG A 1 98 ? -8.894 -8.040 25.951 1.00 82.25 98 ARG A O 1
ATOM 778 N N . PHE A 1 99 ? -10.593 -8.625 24.597 1.00 80.56 99 PHE A N 1
ATOM 779 C CA . PHE A 1 99 ? -9.766 -8.788 23.401 1.00 80.56 99 PHE A CA 1
ATOM 780 C C . PHE A 1 99 ? -9.111 -7.466 22.990 1.00 80.56 99 PHE A C 1
ATOM 782 O O . PHE A 1 99 ? -7.911 -7.415 22.719 1.00 80.56 99 PHE A O 1
ATOM 789 N N . ASP A 1 100 ? -9.884 -6.382 23.007 1.00 76.69 100 ASP A N 1
ATOM 790 C CA . ASP A 1 100 ? -9.406 -5.043 22.691 1.00 76.69 100 ASP A CA 1
ATOM 791 C C . ASP A 1 100 ? -8.285 -4.591 23.645 1.00 76.69 100 ASP A C 1
ATOM 793 O O . ASP A 1 100 ? -7.254 -4.077 23.200 1.00 76.69 100 ASP A O 1
ATOM 797 N N . THR A 1 101 ? -8.426 -4.883 24.942 1.00 76.25 101 THR A N 1
ATOM 798 C CA . THR A 1 101 ? -7.391 -4.609 25.949 1.00 76.25 101 THR A CA 1
ATOM 799 C C . THR A 1 101 ? -6.113 -5.396 25.659 1.00 76.25 101 THR A C 1
ATOM 801 O O . THR A 1 101 ? -5.037 -4.807 25.596 1.00 76.25 101 THR A O 1
ATOM 804 N N . ILE A 1 102 ? -6.216 -6.707 25.404 1.00 78.94 102 ILE A N 1
ATOM 805 C CA . ILE A 1 102 ? -5.060 -7.567 25.090 1.00 78.94 102 ILE A CA 1
ATOM 806 C C . ILE A 1 102 ? -4.328 -7.066 23.841 1.00 78.94 102 ILE A C 1
ATOM 808 O O . ILE A 1 102 ? -3.097 -6.969 23.832 1.00 78.94 102 ILE A O 1
ATOM 812 N N . MET A 1 103 ? -5.076 -6.724 22.793 1.00 72.44 103 MET A N 1
ATOM 813 C CA . MET A 1 103 ? -4.522 -6.200 21.549 1.00 72.44 103 MET A CA 1
ATOM 814 C C . MET A 1 103 ? -3.839 -4.844 21.775 1.00 72.44 103 MET A C 1
ATOM 816 O O . MET A 1 103 ? -2.731 -4.624 21.291 1.00 72.44 103 MET A O 1
ATOM 820 N N . THR A 1 104 ? -4.452 -3.956 22.561 1.00 70.00 104 THR A N 1
ATOM 821 C CA . THR A 1 104 ? -3.878 -2.647 22.909 1.00 70.00 104 THR A CA 1
ATOM 822 C C . THR A 1 104 ? -2.584 -2.790 23.699 1.00 70.00 104 THR A C 1
ATOM 824 O O . THR A 1 104 ? -1.593 -2.145 23.358 1.00 70.00 104 THR A O 1
ATOM 827 N N . THR A 1 105 ? -2.554 -3.664 24.707 1.00 69.62 105 THR A N 1
ATOM 828 C CA . THR A 1 105 ? -1.342 -3.943 25.485 1.00 69.62 105 THR A CA 1
ATOM 829 C C . THR A 1 105 ? -0.252 -4.530 24.591 1.00 69.62 105 THR A C 1
ATOM 831 O O . THR A 1 105 ? 0.870 -4.044 24.603 1.00 69.62 105 THR A O 1
ATOM 834 N N . SER A 1 106 ? -0.587 -5.492 23.730 1.00 68.62 106 SER A N 1
ATOM 835 C CA . SER A 1 106 ? 0.387 -6.144 22.840 1.00 68.62 106 SER A CA 1
ATOM 836 C C . SER A 1 106 ? 1.005 -5.190 21.810 1.00 68.62 106 SER A C 1
ATOM 838 O O . SER A 1 106 ? 2.158 -5.364 21.414 1.00 68.62 106 SER A O 1
ATOM 840 N N . LEU A 1 107 ? 0.254 -4.178 21.364 1.00 63.94 107 LEU A N 1
ATOM 841 C CA . LEU A 1 107 ? 0.740 -3.167 20.420 1.00 63.94 107 LEU A CA 1
ATOM 842 C C . LEU A 1 107 ? 1.523 -2.042 21.111 1.00 63.94 107 LEU A C 1
ATOM 844 O O . LEU A 1 107 ? 2.474 -1.524 20.529 1.00 63.94 107 LEU A O 1
ATOM 848 N N . THR A 1 108 ? 1.170 -1.683 22.349 1.00 62.19 108 THR A N 1
ATOM 849 C CA . THR A 1 108 ? 1.883 -0.650 23.123 1.00 62.19 108 THR A CA 1
ATOM 850 C C . THR A 1 108 ? 3.170 -1.160 23.778 1.00 62.19 108 THR A C 1
ATOM 852 O O . THR A 1 108 ? 4.100 -0.372 23.950 1.00 62.19 108 THR A O 1
ATOM 855 N N . ASP A 1 109 ? 3.282 -2.461 24.076 1.00 55.38 109 ASP A N 1
ATOM 856 C CA . ASP A 1 109 ? 4.492 -3.050 24.675 1.00 55.38 109 ASP A CA 1
ATOM 857 C C . ASP A 1 109 ? 5.664 -3.218 23.694 1.00 55.38 109 ASP A C 1
ATOM 859 O O . ASP A 1 109 ? 6.796 -3.477 24.110 1.00 55.38 109 ASP A O 1
ATOM 863 N N . LYS A 1 110 ? 5.457 -2.984 22.390 1.00 53.84 110 LYS A N 1
ATOM 864 C CA . LYS A 1 110 ? 6.550 -2.838 21.412 1.00 53.84 110 LYS A CA 1
ATOM 865 C C . LYS A 1 110 ? 7.250 -1.477 21.573 1.00 53.84 110 LYS A C 1
ATOM 867 O O . LYS A 1 110 ? 7.300 -0.665 20.658 1.00 53.84 110 LYS A O 1
ATOM 872 N N . LYS A 1 111 ? 7.828 -1.251 22.756 1.00 49.41 111 LYS A N 1
ATOM 873 C CA . LYS A 1 111 ? 8.571 -0.051 23.189 1.00 49.41 111 LYS A CA 1
ATOM 874 C C . LYS A 1 111 ? 9.928 0.167 22.503 1.00 49.41 111 LYS A C 1
ATOM 876 O O . LYS A 1 111 ? 10.566 1.181 22.761 1.00 49.41 111 LYS A O 1
ATOM 881 N N . ASN A 1 112 ? 10.385 -0.763 21.663 1.00 46.34 112 ASN A N 1
ATOM 882 C CA . ASN A 1 112 ? 11.764 -0.784 21.153 1.00 46.34 112 ASN A CA 1
ATOM 883 C C . ASN A 1 112 ? 11.940 -0.171 19.751 1.00 46.34 112 ASN A C 1
ATOM 885 O O . ASN A 1 112 ? 12.992 -0.355 19.144 1.00 46.34 112 ASN A O 1
ATOM 889 N N . VAL A 1 113 ? 10.943 0.546 19.228 1.00 50.09 113 VAL A N 1
ATOM 890 C CA . VAL A 1 113 ? 11.063 1.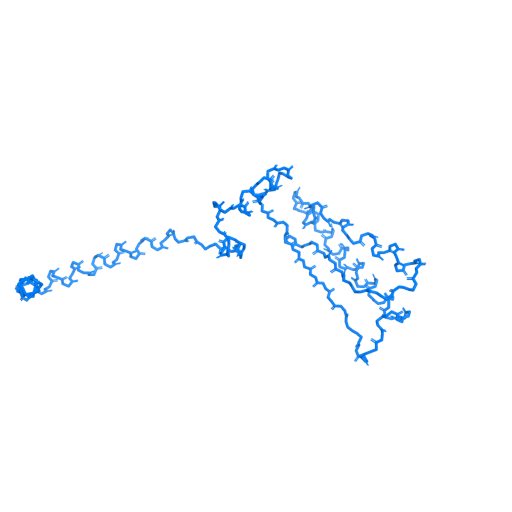319 17.982 1.00 50.09 113 VAL A CA 1
ATOM 891 C C . VAL A 1 113 ? 10.852 2.791 18.335 1.00 50.09 113 VAL A C 1
ATOM 89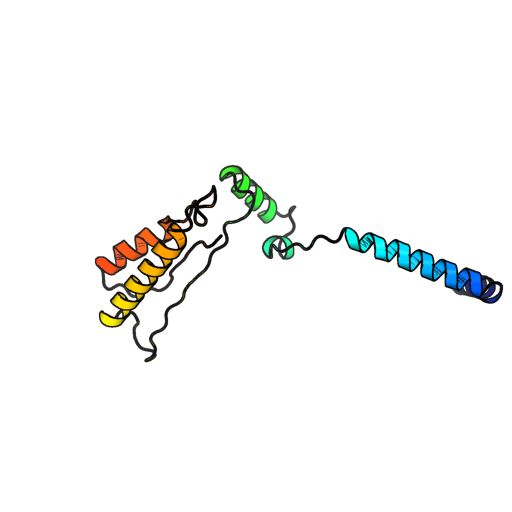3 O O . VAL A 1 113 ? 9.977 3.115 19.134 1.00 50.09 113 VAL A O 1
ATOM 896 N N . SER A 1 114 ? 11.708 3.672 17.814 1.00 47.00 114 SER A N 1
ATOM 897 C CA . SER A 1 114 ? 11.809 5.097 18.180 1.00 47.00 114 SER A CA 1
ATOM 898 C C . SER A 1 114 ? 10.549 5.928 17.909 1.00 47.00 114 SER A C 1
ATOM 900 O O . SER A 1 114 ? 10.436 7.040 18.414 1.00 47.00 114 SER A O 1
ATOM 902 N N . GLU A 1 115 ? 9.589 5.375 17.174 1.00 50.69 115 GLU A N 1
ATOM 903 C CA . GLU A 1 115 ? 8.219 5.863 17.064 1.00 50.69 115 GLU A CA 1
ATOM 904 C C . GLU A 1 115 ? 7.291 4.796 17.637 1.00 50.69 115 GLU A C 1
ATOM 906 O O . GLU A 1 115 ? 7.435 3.605 17.340 1.00 50.69 115 GLU A O 1
ATOM 911 N N . ARG A 1 116 ? 6.309 5.198 18.454 1.00 51.09 116 ARG A N 1
ATOM 912 C CA . ARG A 1 116 ? 5.232 4.268 18.803 1.00 51.09 116 ARG A CA 1
ATOM 913 C C . ARG A 1 116 ? 4.604 3.830 17.483 1.00 51.09 116 ARG A C 1
ATOM 915 O O . ARG A 1 116 ? 4.133 4.671 16.732 1.00 51.09 116 ARG A O 1
ATOM 922 N N . SER A 1 117 ? 4.525 2.524 17.235 1.00 53.50 117 SER A N 1
ATOM 923 C CA . SER A 1 117 ? 3.931 1.942 16.015 1.00 53.50 117 SER A CA 1
ATOM 924 C C . SER A 1 117 ? 2.459 2.334 15.773 1.00 53.50 117 SER A C 1
ATOM 926 O O . SER A 1 117 ? 1.857 1.887 14.803 1.00 53.50 117 SER A O 1
ATOM 928 N N . CYS A 1 118 ? 1.853 3.106 16.675 1.00 56.41 118 CYS A N 1
ATOM 929 C CA . CYS A 1 118 ? 0.491 3.611 16.593 1.00 56.41 118 CYS A CA 1
ATOM 930 C C . CYS A 1 118 ? 0.405 5.150 16.605 1.00 56.41 118 CYS A C 1
ATOM 932 O O . CYS A 1 118 ? -0.706 5.670 16.534 1.00 56.41 118 CYS A O 1
ATOM 934 N N . ASP A 1 119 ? 1.516 5.887 16.746 1.00 54.91 119 ASP A N 1
ATOM 935 C CA . ASP A 1 119 ? 1.515 7.359 16.740 1.00 54.91 119 ASP A CA 1
ATOM 936 C C . ASP A 1 119 ? 1.135 7.856 15.336 1.00 54.91 119 ASP A C 1
ATOM 938 O O . ASP A 1 119 ? 1.643 7.300 14.359 1.00 54.91 119 ASP A O 1
ATOM 942 N N . PRO A 1 120 ? 0.233 8.844 15.172 1.00 52.97 120 PRO A N 1
ATOM 943 C CA . PRO A 1 120 ? -0.492 9.638 16.180 1.00 52.97 120 PRO A CA 1
ATOM 944 C C . PRO A 1 120 ? -1.902 9.134 16.532 1.00 52.97 120 PRO A C 1
ATOM 946 O O . PRO A 1 120 ? -2.659 9.800 17.237 1.00 52.97 120 PRO A O 1
ATOM 949 N N . LEU A 1 121 ? -2.296 7.959 16.049 1.00 58.84 121 LEU A N 1
ATOM 950 C CA . LEU A 1 121 ? -3.667 7.449 16.133 1.00 58.84 121 LEU A CA 1
ATOM 951 C C . LEU A 1 121 ? -3.882 6.416 17.257 1.00 58.84 121 LEU A C 1
ATOM 953 O O . LEU A 1 121 ? -4.926 5.762 17.285 1.00 58.84 121 LEU A O 1
ATOM 957 N N . CYS A 1 122 ? -2.951 6.290 18.213 1.00 58.00 122 CYS A N 1
ATOM 958 C CA . CYS A 1 122 ? -3.053 5.348 19.339 1.00 58.00 122 CYS A CA 1
ATOM 959 C C . CYS A 1 122 ? -4.352 5.527 20.157 1.00 58.00 122 CYS A C 1
ATOM 961 O O . CYS A 1 122 ? -4.850 4.569 20.740 1.00 58.00 122 CYS A O 1
ATOM 963 N N . GLU A 1 123 ? -4.915 6.741 20.191 1.00 57.62 123 GLU A N 1
ATOM 964 C CA . GLU A 1 123 ? -6.107 7.096 20.980 1.00 57.62 123 GLU A CA 1
ATOM 965 C C . GLU A 1 123 ? -7.414 7.082 20.160 1.00 57.62 123 GLU A C 1
ATOM 967 O O . GLU A 1 123 ? -8.467 7.452 20.681 1.00 57.62 123 GLU A O 1
ATOM 972 N N . LEU A 1 124 ? -7.391 6.652 18.890 1.00 58.16 124 LEU A N 1
ATOM 973 C CA . LEU A 1 124 ? -8.559 6.750 17.999 1.00 58.16 124 LEU A CA 1
ATOM 974 C C . LEU A 1 124 ? -9.778 5.962 18.515 1.00 58.16 124 LEU A C 1
ATOM 976 O O . LEU A 1 124 ? -10.919 6.345 18.261 1.00 58.16 124 LEU A O 1
ATOM 980 N N . ASN A 1 125 ? -9.544 4.911 19.305 1.00 59.38 125 ASN A N 1
ATOM 981 C CA . ASN A 1 125 ? -10.606 4.087 19.876 1.00 59.38 125 ASN A CA 1
ATOM 982 C C . ASN A 1 125 ? -11.159 4.574 21.225 1.00 59.38 125 ASN A C 1
ATOM 984 O O . ASN A 1 125 ? -12.157 4.031 21.701 1.00 59.38 125 ASN A O 1
ATOM 988 N N . LYS A 1 126 ? -10.572 5.604 21.846 1.00 60.66 126 LYS A N 1
ATOM 989 C CA . LYS A 1 126 ? -10.982 6.095 23.174 1.00 60.66 126 LYS A CA 1
ATOM 990 C C . LYS A 1 126 ? -12.485 6.423 23.294 1.00 60.66 126 LYS A C 1
ATOM 992 O O . LYS A 1 126 ? -13.071 6.077 24.321 1.00 60.66 126 LYS A O 1
ATOM 997 N N . PRO A 1 127 ? -13.152 7.005 22.275 1.00 55.56 127 PRO A N 1
ATOM 998 C CA . PRO A 1 127 ? -14.590 7.264 22.337 1.00 55.56 127 PRO A CA 1
ATOM 999 C C . PRO A 1 127 ? -15.445 5.988 22.402 1.00 55.56 127 PRO A C 1
ATOM 1001 O O . PRO A 1 127 ? -16.486 5.994 23.054 1.00 55.56 127 PRO A O 1
ATOM 1004 N N . PHE A 1 128 ? -15.006 4.876 21.798 1.00 60.50 128 PHE A N 1
ATOM 1005 C CA . PHE A 1 128 ? -15.739 3.602 21.854 1.00 60.50 128 PHE A CA 1
ATOM 1006 C C . PHE A 1 128 ? -15.789 3.041 23.275 1.00 60.50 128 PHE A C 1
ATOM 1008 O O . PHE A 1 128 ? -16.846 2.604 23.727 1.00 60.50 128 PHE A O 1
ATOM 1015 N N . HIS A 1 129 ? -14.677 3.130 24.010 1.00 59.97 129 HIS A N 1
ATOM 1016 C CA . HIS A 1 129 ? -14.630 2.729 25.418 1.00 59.97 129 HIS A CA 1
ATOM 1017 C C . HIS A 1 129 ? -15.532 3.595 26.301 1.00 59.97 129 HIS A C 1
ATOM 1019 O O . HIS A 1 129 ? -16.120 3.092 27.252 1.00 59.97 129 HIS A O 1
ATOM 1025 N N . MET A 1 130 ? -15.679 4.885 25.983 1.00 57.72 130 MET A N 1
ATOM 1026 C CA . MET A 1 130 ? -16.559 5.784 26.735 1.00 57.72 130 MET A CA 1
ATOM 1027 C C . MET A 1 130 ? -18.044 5.479 26.498 1.00 57.72 130 MET A C 1
ATOM 1029 O O . MET A 1 130 ? -18.833 5.512 27.440 1.00 57.72 130 MET A O 1
ATOM 1033 N N . VAL A 1 131 ? -18.434 5.157 25.261 1.00 59.72 131 VAL A N 1
ATOM 1034 C CA . VAL A 1 131 ? -19.842 4.914 24.903 1.00 59.72 131 VAL A CA 1
ATOM 1035 C C . VAL A 1 131 ? -20.325 3.537 25.365 1.00 59.72 131 VAL A C 1
ATOM 1037 O O . VAL A 1 131 ? -21.428 3.441 25.896 1.00 59.72 131 VAL A O 1
ATOM 1040 N N . LEU A 1 132 ? -19.506 2.487 25.241 1.00 59.62 132 LEU A N 1
ATOM 1041 C CA . LEU A 1 132 ? -19.891 1.127 25.650 1.00 59.62 132 LEU A CA 1
ATOM 1042 C C . LEU A 1 132 ? -20.063 0.980 27.170 1.00 59.62 132 LEU A C 1
ATOM 1044 O O . LEU A 1 132 ? -20.899 0.201 27.615 1.00 59.62 132 LEU A O 1
ATOM 1048 N N . VAL A 1 133 ? -19.325 1.762 27.965 1.00 52.88 133 VAL A N 1
ATOM 1049 C CA . VAL A 1 133 ? -19.468 1.794 29.433 1.00 52.88 133 VAL A CA 1
ATOM 1050 C C . VAL A 1 133 ? -20.690 2.618 29.870 1.00 52.88 133 VAL A C 1
ATOM 1052 O O . VAL A 1 133 ? -21.243 2.382 30.942 1.00 52.88 133 VAL A O 1
ATOM 1055 N N . GLY A 1 134 ? -21.133 3.579 29.051 1.00 41.84 134 GLY A N 1
ATOM 1056 C CA . GLY A 1 134 ? -22.182 4.536 29.412 1.00 41.84 134 GLY A CA 1
ATOM 1057 C C . GLY A 1 134 ? -23.556 4.303 28.780 1.00 41.84 134 GLY A C 1
ATOM 1058 O O . GLY A 1 134 ? -24.538 4.874 29.256 1.00 41.84 134 GLY A O 1
ATOM 1059 N N . SER A 1 135 ? -23.685 3.546 27.686 1.00 37.56 135 SER A N 1
ATOM 1060 C CA . SER A 1 135 ? -24.955 3.466 26.951 1.00 37.56 135 SER A CA 1
ATOM 1061 C C . SER A 1 135 ? -25.085 2.199 26.098 1.00 37.56 135 SER A C 1
ATOM 1063 O O . SER A 1 135 ? -24.255 1.929 25.234 1.00 37.56 135 SER A O 1
ATOM 1065 N N . LYS A 1 136 ? -26.201 1.470 26.263 1.00 38.09 136 LYS A N 1
ATOM 1066 C CA . LYS A 1 136 ? -26.691 0.462 25.303 1.00 38.09 136 LYS A CA 1
ATOM 1067 C C . LYS A 1 136 ? -27.017 1.152 23.973 1.00 38.09 136 LYS A C 1
ATOM 1069 O O . LYS A 1 136 ? -28.154 1.563 23.755 1.00 38.09 136 LYS A O 1
ATOM 1074 N N . ILE A 1 137 ? -26.029 1.322 23.098 1.00 38.22 137 ILE A N 1
ATOM 1075 C CA . ILE A 1 137 ? -26.213 1.914 21.768 1.00 38.22 137 ILE A CA 1
ATOM 1076 C C . ILE A 1 137 ? -25.802 0.905 20.701 1.00 38.22 137 ILE A C 1
ATOM 1078 O O . ILE A 1 137 ? -24.700 0.367 20.697 1.00 38.22 137 ILE A O 1
ATOM 1082 N N . ARG A 1 138 ? -26.732 0.681 19.774 1.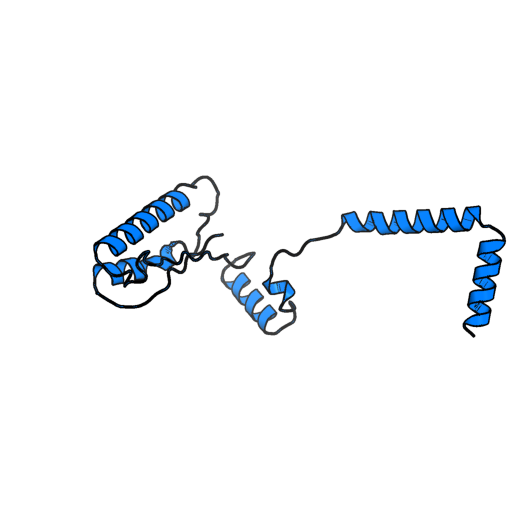00 38.78 138 ARG A N 1
ATOM 1083 C CA . ARG A 1 138 ? -26.624 -0.179 18.598 1.00 38.78 138 ARG A CA 1
ATOM 1084 C C . ARG A 1 138 ? -25.869 0.538 17.478 1.00 38.78 138 ARG A C 1
ATOM 1086 O O . ARG A 1 138 ? -26.539 1.178 16.689 1.00 38.78 138 ARG A O 1
ATOM 1093 N N . PHE A 1 139 ? -24.536 0.436 17.390 1.00 30.97 139 PHE A N 1
ATOM 1094 C CA . PHE A 1 139 ? -23.765 0.735 16.160 1.00 30.97 139 PHE A CA 1
ATOM 1095 C C . PHE A 1 139 ? -22.368 0.069 16.129 1.00 30.97 139 PHE A C 1
ATOM 1097 O O . PHE A 1 139 ? -21.716 -0.085 17.157 1.00 30.97 139 PHE A O 1
ATOM 1104 N N . ILE A 1 140 ? -21.931 -0.309 14.916 1.00 44.84 140 ILE A N 1
ATOM 1105 C CA . ILE A 1 140 ? -20.656 -0.961 14.545 1.00 44.84 140 ILE A CA 1
ATOM 1106 C C . ILE A 1 140 ? -19.602 0.096 14.156 1.00 44.84 140 ILE A C 1
ATOM 1108 O O . ILE A 1 140 ? -19.960 1.034 13.451 1.00 44.84 140 ILE A O 1
ATOM 1112 N N . LEU A 1 141 ? -18.329 -0.098 14.553 1.00 39.69 141 LEU A N 1
ATOM 1113 C CA . LEU A 1 141 ? -17.080 -0.030 13.742 1.00 39.69 141 LEU A CA 1
ATOM 1114 C C . LEU A 1 141 ? -15.860 0.337 14.612 1.00 39.69 141 LEU A C 1
ATOM 1116 O O . LEU A 1 141 ? -15.616 1.507 14.875 1.00 39.69 141 LEU A O 1
ATOM 1120 N N . GLY A 1 142 ? -15.034 -0.645 14.985 1.00 38.44 142 GLY A N 1
ATOM 1121 C CA . GLY A 1 142 ? -13.710 -0.391 15.565 1.00 38.44 142 GLY A CA 1
ATOM 1122 C C . GLY A 1 142 ? -12.709 0.014 14.479 1.00 38.44 142 GLY A C 1
ATOM 1123 O O . GLY A 1 142 ? -12.348 -0.798 13.629 1.00 38.44 142 GLY A O 1
ATOM 1124 N N . ASN A 1 143 ? -12.272 1.271 14.495 1.00 34.78 143 ASN A N 1
ATOM 1125 C CA . ASN A 1 143 ? -11.363 1.874 13.518 1.00 34.78 143 ASN A CA 1
ATOM 1126 C C . ASN A 1 143 ? -9.965 1.960 14.151 1.00 34.78 143 ASN A C 1
ATOM 1128 O O . ASN A 1 143 ? -9.706 2.905 14.888 1.00 34.78 143 ASN A O 1
ATOM 1132 N N . ARG A 1 144 ? -9.065 0.988 13.930 1.00 46.62 144 ARG A N 1
ATOM 1133 C CA . ARG A 1 144 ? -7.694 1.072 14.472 1.00 46.62 144 ARG A CA 1
ATOM 1134 C C . ARG A 1 144 ? -6.697 1.445 13.389 1.00 46.62 144 ARG A C 1
ATOM 1136 O O . ARG A 1 144 ? -6.714 0.919 12.287 1.00 46.62 144 ARG A O 1
ATOM 1143 N N . ALA A 1 145 ? -5.799 2.365 13.712 1.00 33.22 145 ALA A N 1
ATOM 1144 C CA . ALA A 1 145 ? -4.588 2.564 12.936 1.00 33.22 145 ALA A CA 1
ATOM 1145 C C . ALA A 1 145 ? -3.591 1.450 13.273 1.00 33.22 145 ALA A C 1
ATOM 1147 O O . ALA A 1 145 ? -3.417 1.107 14.440 1.00 33.22 145 ALA A O 1
ATOM 1148 N N . LEU A 1 146 ? -2.984 0.859 12.258 1.00 35.56 146 LEU A N 1
ATOM 1149 C CA . LEU A 1 146 ? -1.973 -0.178 12.375 1.00 35.56 146 LEU A CA 1
ATOM 1150 C C . LEU A 1 146 ? -0.918 0.206 11.344 1.00 35.56 146 LEU A C 1
ATOM 1152 O O . LEU A 1 146 ? -1.187 0.047 10.157 1.00 35.56 146 LEU A O 1
ATOM 1156 N N . CYS A 1 147 ? 0.189 0.809 11.787 1.00 33.75 147 CYS A N 1
ATOM 1157 C CA . CYS A 1 147 ? 1.307 1.148 10.906 1.00 33.75 147 CYS A CA 1
ATOM 1158 C C . CYS A 1 147 ? 1.986 -0.117 10.382 1.00 33.75 147 CYS A C 1
ATOM 1160 O O . CYS A 1 147 ? 2.170 -1.075 11.166 1.00 33.75 147 CYS A O 1
#

Sequence (147 aa):
MWDAVSAFIARVVTRFPGTSIGASLIVCLILSAGLHNVHFEQDIRKSFSPDDSDSGREARTYLEFHNLSEFPRRAFVIFEAKDGGDVLRDGYVDEVLRFDTIMTTSLTDKKNVSERSCDPLCELNKPFHMVLVGSKIRFILGNRALC

Organism: Nippostrongylus brasiliensis (NCBI:txid27835)